Protein AF-A0A9P6TSZ2-F1 (afdb_monomer_lite)

InterPro domains:
  IPR003741 LUD domain [PF02589] (4-76)

Organism: NCBI:txid41804

Secondary structure (DSSP, 8-state):
--IIIII-S-EEEEEEGGG--SSHHHHHHHIIIIIHHHHHHHHHHHH--S-----------S--TT-TTSEEEEEESS----

Radius of gyration: 14.9 Å; chains: 1; bounding box: 31×28×42 Å

pLDDT: mean 93.78, std 6.19, range [58.09, 98.5]

Foldseek 3Di:
DDCVVPDPQAAEAEAEPVQDDDDPVVNVVCCVVPVQVQQQVVCCVPPVDNGDDDDDDDDDPDADPVRRRRYHYDYDPDDDDD

Structure (mmCIF, N/CA/C/O backbone):
data_AF-A0A9P6TSZ2-F1
#
_entry.id   AF-A0A9P6TSZ2-F1
#
loop_
_atom_site.group_PDB
_atom_site.id
_atom_site.type_symbol
_atom_site.label_atom_id
_atom_site.label_alt_id
_atom_site.label_comp_id
_atom_site.label_asym_id
_atom_site.label_entity_id
_atom_site.label_seq_id
_atom_site.pdbx_PDB_ins_code
_atom_site.Cartn_x
_atom_site.Cartn_y
_atom_site.Cartn_z
_atom_site.occupancy
_atom_site.B_iso_or_equiv
_atom_site.auth_seq_id
_atom_site.auth_comp_id
_atom_site.auth_asym_id
_atom_site.auth_atom_id
_atom_site.pdbx_PDB_model_num
ATOM 1 N N . VAL A 1 1 ? -8.719 12.058 -2.962 1.00 58.09 1 VAL A N 1
ATOM 2 C CA . VAL A 1 1 ? -8.334 11.838 -1.548 1.00 58.09 1 VAL A CA 1
ATOM 3 C C . VAL A 1 1 ? -9.419 12.440 -0.677 1.00 58.09 1 VAL A C 1
ATOM 5 O O . VAL A 1 1 ? -9.700 13.619 -0.824 1.00 58.09 1 VAL A O 1
ATOM 8 N N . GLY A 1 2 ? -10.133 11.624 0.095 1.00 73.31 2 GLY A N 1
ATOM 9 C CA . GLY A 1 2 ? -11.245 12.094 0.930 1.00 73.31 2 GLY A CA 1
ATOM 10 C C . GLY A 1 2 ? -12.304 11.026 1.184 1.00 73.31 2 GLY A C 1
ATOM 11 O O . GLY A 1 2 ? -12.788 10.920 2.301 1.00 73.31 2 GLY A O 1
ATOM 12 N N . GLY A 1 3 ? -12.617 10.188 0.187 1.00 84.62 3 GLY A N 1
ATOM 13 C CA . GLY A 1 3 ? -13.605 9.111 0.326 1.00 84.62 3 GLY A CA 1
ATOM 14 C C . GLY A 1 3 ? -13.223 8.088 1.399 1.00 84.62 3 GLY A C 1
ATOM 15 O O . GLY A 1 3 ? -13.986 7.878 2.340 1.00 84.62 3 GLY A O 1
ATOM 16 N N . VAL A 1 4 ? -12.020 7.513 1.299 1.00 86.50 4 VAL A N 1
ATOM 17 C CA . VAL A 1 4 ? -11.487 6.569 2.297 1.00 86.50 4 VAL A CA 1
ATOM 18 C C . VAL A 1 4 ? -11.223 7.294 3.620 1.00 86.50 4 VAL A C 1
ATOM 20 O O . VAL A 1 4 ? -11.804 6.905 4.633 1.00 86.50 4 VAL A O 1
ATOM 23 N N . ALA A 1 5 ? -10.500 8.416 3.584 1.00 83.06 5 ALA A N 1
ATOM 24 C CA . ALA A 1 5 ? -10.076 9.146 4.780 1.00 83.06 5 ALA A CA 1
ATOM 25 C C . ALA A 1 5 ? -11.227 9.593 5.693 1.00 83.06 5 ALA A C 1
ATOM 27 O O . ALA A 1 5 ? -11.112 9.492 6.912 1.00 83.06 5 ALA A O 1
ATOM 28 N N . PHE A 1 6 ? -12.342 10.078 5.131 1.00 82.38 6 PHE A N 1
ATOM 29 C CA . PHE A 1 6 ? -13.432 10.620 5.954 1.00 82.38 6 PHE A CA 1
ATOM 30 C C . PHE A 1 6 ? -14.822 10.607 5.299 1.00 82.38 6 PHE A C 1
ATOM 32 O O . PHE A 1 6 ? -15.807 10.245 5.935 1.00 82.38 6 PHE A O 1
ATOM 39 N N . GLY A 1 7 ? -14.924 10.978 4.024 1.00 86.88 7 GLY A N 1
ATOM 40 C CA . GLY A 1 7 ? -16.188 11.367 3.393 1.00 86.88 7 GLY A CA 1
ATOM 41 C C . GLY A 1 7 ? -17.192 10.237 3.157 1.00 86.88 7 GLY A C 1
ATOM 42 O O . GLY A 1 7 ? -18.395 10.475 3.213 1.00 86.88 7 GLY A O 1
ATOM 43 N N . ALA A 1 8 ? -16.747 9.005 2.897 1.00 91.62 8 ALA A N 1
ATOM 44 C CA . ALA A 1 8 ? -17.681 7.902 2.656 1.00 91.62 8 ALA A CA 1
ATOM 45 C C . ALA A 1 8 ? -18.342 7.434 3.962 1.00 91.62 8 ALA A C 1
ATOM 47 O O . ALA A 1 8 ? -17.659 7.266 4.965 1.00 91.62 8 ALA A O 1
ATOM 48 N N . LYS A 1 9 ? -19.649 7.151 3.967 1.00 92.00 9 LYS A N 1
ATOM 49 C CA . LYS A 1 9 ? -20.319 6.568 5.148 1.00 92.00 9 LYS A CA 1
ATOM 50 C C . LYS A 1 9 ? -19.869 5.127 5.425 1.00 92.00 9 LYS A C 1
ATOM 52 O O . LYS A 1 9 ? -19.773 4.735 6.581 1.00 92.00 9 LYS A O 1
ATOM 57 N N . ASN A 1 10 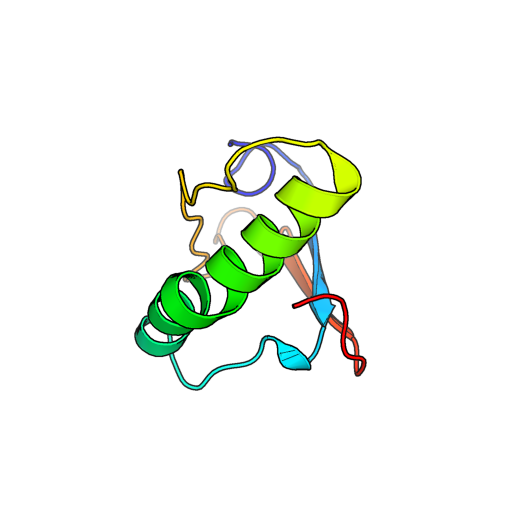? -19.596 4.369 4.364 1.00 93.00 10 ASN A N 1
ATOM 58 C CA . ASN A 1 10 ? -19.121 2.989 4.411 1.00 93.00 10 ASN A CA 1
ATOM 59 C C . ASN A 1 10 ? -17.923 2.848 3.468 1.00 93.00 10 ASN A C 1
ATOM 61 O O . ASN A 1 10 ? -17.967 3.355 2.346 1.00 93.00 10 ASN A O 1
ATOM 65 N N . VAL A 1 11 ? -16.882 2.147 3.907 1.00 93.69 11 VAL A N 1
ATOM 66 C CA . VAL A 1 11 ? -15.684 1.837 3.122 1.00 93.69 11 VAL A CA 1
ATOM 67 C C . VAL A 1 11 ? -15.439 0.336 3.207 1.00 93.69 11 VAL A C 1
ATOM 69 O O . VAL A 1 11 ? -15.314 -0.215 4.300 1.00 93.69 11 VAL A O 1
ATOM 72 N N . ILE A 1 12 ? -15.354 -0.319 2.052 1.00 94.25 12 ILE A N 1
ATOM 73 C CA . ILE A 1 12 ? -14.948 -1.721 1.944 1.00 94.25 12 ILE A CA 1
ATOM 74 C C . ILE A 1 12 ? -13.667 -1.749 1.120 1.00 94.25 12 ILE A C 1
ATOM 76 O O . ILE A 1 12 ? -13.661 -1.309 -0.029 1.00 94.25 12 ILE A O 1
ATOM 80 N N . VAL A 1 13 ? -12.588 -2.246 1.714 1.00 93.12 13 VAL A N 1
ATOM 81 C CA . VAL A 1 13 ? -11.296 -2.417 1.050 1.00 93.12 13 VAL A CA 1
ATOM 82 C C . VAL A 1 13 ? -11.105 -3.902 0.773 1.00 93.12 13 VAL A C 1
ATOM 84 O O . VAL A 1 13 ? -10.986 -4.699 1.702 1.00 93.12 13 VAL A O 1
ATOM 87 N N . LEU A 1 14 ? -11.091 -4.278 -0.505 1.00 95.75 14 LEU A N 1
ATOM 88 C CA . LEU A 1 14 ? -10.769 -5.635 -0.942 1.00 95.75 14 LEU A CA 1
ATOM 89 C C . LEU A 1 14 ? -9.267 -5.720 -1.215 1.00 95.75 14 LEU A C 1
ATOM 91 O O . LEU A 1 14 ? -8.741 -4.944 -2.014 1.00 95.75 14 LEU A O 1
ATOM 95 N N . VAL A 1 15 ? -8.575 -6.645 -0.555 1.00 96.00 15 VAL A N 1
ATOM 96 C CA . VAL A 1 15 ? -7.114 -6.765 -0.640 1.00 96.00 15 VAL A CA 1
ATOM 97 C C . VAL A 1 15 ? -6.729 -8.224 -0.850 1.00 96.00 15 VAL A C 1
ATOM 99 O O . VAL A 1 15 ? -7.159 -9.095 -0.100 1.00 96.00 15 VAL A O 1
ATOM 102 N N . GLY A 1 16 ? -5.903 -8.502 -1.861 1.00 97.75 16 GLY A N 1
ATOM 103 C CA . GLY A 1 16 ? -5.326 -9.833 -2.060 1.00 97.75 16 GLY A CA 1
ATOM 104 C C . GLY A 1 16 ? -4.315 -10.178 -0.966 1.00 97.75 16 GLY A C 1
ATOM 105 O O . GLY A 1 16 ? -3.525 -9.329 -0.546 1.00 97.75 16 GLY A O 1
ATOM 106 N N . SER A 1 17 ? -4.293 -11.432 -0.518 1.00 96.88 17 SER A N 1
ATOM 107 C CA . SER A 1 17 ? -3.392 -11.893 0.546 1.00 96.88 17 SER A CA 1
ATOM 108 C C . SER A 1 17 ? -1.908 -11.768 0.180 1.00 96.88 17 SER A C 1
ATOM 110 O O . SER A 1 17 ? -1.062 -11.741 1.067 1.00 96.88 17 SER A O 1
ATOM 112 N N . ASN A 1 18 ? -1.581 -11.622 -1.110 1.00 96.19 18 ASN A N 1
ATOM 113 C CA . ASN A 1 18 ? -0.228 -11.352 -1.614 1.00 96.19 18 ASN A CA 1
ATOM 114 C C . ASN A 1 18 ? 0.330 -9.956 -1.254 1.00 96.19 18 ASN A C 1
ATOM 116 O O . ASN A 1 18 ? 1.468 -9.638 -1.610 1.00 96.19 18 ASN A O 1
ATOM 120 N N . LYS A 1 19 ? -0.470 -9.108 -0.596 1.00 96.62 19 LYS A N 1
ATOM 121 C CA . LYS A 1 19 ? -0.089 -7.756 -0.154 1.00 96.62 19 LYS A CA 1
ATOM 122 C C . LYS A 1 19 ? 0.237 -7.663 1.340 1.00 96.62 19 LYS A C 1
ATOM 124 O O . LYS A 1 19 ? 0.595 -6.585 1.802 1.00 96.62 19 LYS A O 1
ATOM 129 N N . ILE A 1 20 ? 0.105 -8.758 2.091 1.00 96.56 20 ILE A N 1
ATOM 130 C CA . ILE A 1 20 ? 0.461 -8.791 3.514 1.00 96.56 20 ILE A CA 1
ATOM 131 C C . ILE A 1 20 ? 1.987 -8.774 3.635 1.00 96.56 20 ILE A C 1
ATOM 133 O O . ILE A 1 20 ? 2.674 -9.584 3.019 1.00 96.56 20 ILE A O 1
ATOM 137 N N . VAL A 1 21 ? 2.490 -7.850 4.444 1.00 97.81 21 VAL A N 1
ATOM 138 C CA . VAL A 1 21 ? 3.907 -7.683 4.786 1.00 97.81 21 VAL A CA 1
ATOM 139 C C . VAL A 1 21 ? 4.047 -7.621 6.304 1.00 97.81 21 VAL A C 1
ATOM 141 O O . VAL A 1 21 ? 3.044 -7.530 7.018 1.00 97.81 21 VAL A O 1
ATOM 144 N N . LYS A 1 22 ? 5.276 -7.691 6.805 1.00 98.00 22 LYS A N 1
ATOM 145 C CA . LYS A 1 22 ? 5.572 -7.737 8.236 1.00 98.00 22 LYS A CA 1
ATOM 146 C C . LYS A 1 22 ? 5.149 -6.462 8.965 1.00 98.00 22 LYS A C 1
ATOM 148 O O . LYS A 1 22 ? 4.607 -6.552 10.064 1.00 98.00 22 LYS A O 1
ATOM 153 N N . ASP A 1 23 ? 5.426 -5.297 8.384 1.00 97.75 23 ASP A N 1
ATOM 154 C CA . ASP A 1 23 ? 5.241 -3.998 9.032 1.00 97.75 23 ASP A CA 1
ATOM 155 C C . ASP A 1 23 ? 5.068 -2.841 8.023 1.00 97.75 23 ASP A C 1
ATOM 157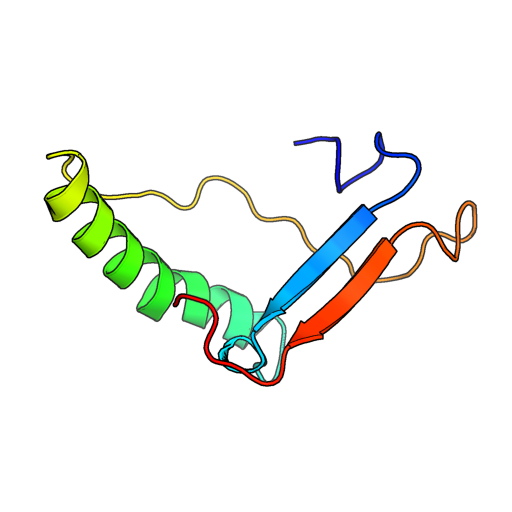 O O . ASP A 1 23 ? 5.086 -3.024 6.804 1.00 97.75 23 ASP A O 1
ATOM 161 N N . GLU A 1 24 ? 4.824 -1.637 8.551 1.00 97.06 24 GLU A N 1
ATOM 162 C CA . GLU A 1 24 ? 4.589 -0.416 7.765 1.00 97.06 24 GLU A CA 1
ATOM 163 C C . GLU A 1 24 ? 5.824 -0.023 6.928 1.00 97.06 24 GLU A C 1
ATOM 165 O O . GLU A 1 24 ? 5.675 0.427 5.792 1.00 97.06 24 GLU A O 1
ATOM 170 N N . GLU A 1 25 ? 7.040 -0.248 7.436 1.00 98.12 25 GLU A N 1
ATOM 171 C CA . GLU A 1 25 ? 8.281 0.026 6.699 1.00 98.12 25 GLU A CA 1
ATOM 172 C C . GLU A 1 25 ? 8.408 -0.892 5.478 1.00 98.12 25 GLU A C 1
ATOM 174 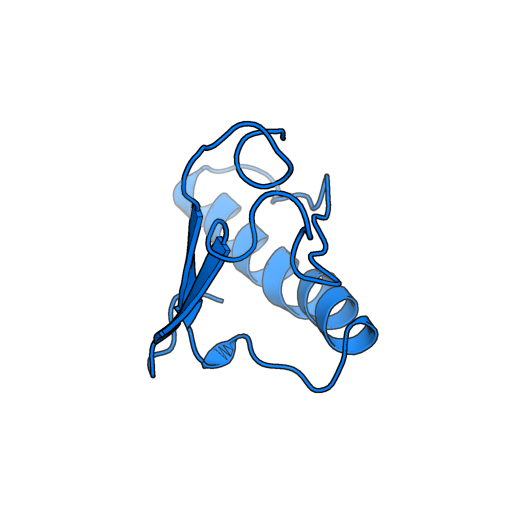O O . GLU A 1 25 ?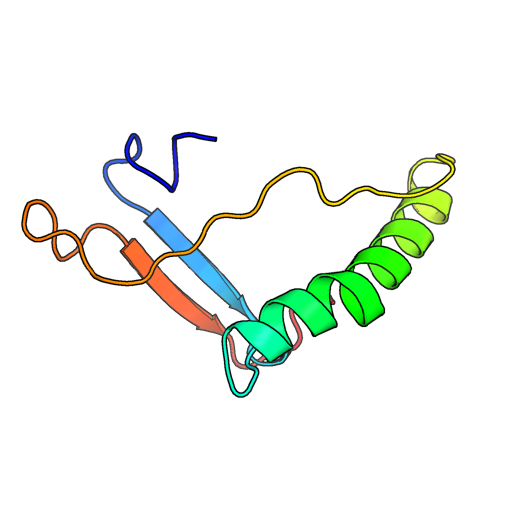 8.641 -0.417 4.360 1.00 98.12 25 GLU A O 1
ATOM 179 N N . GLU A 1 26 ? 8.172 -2.195 5.655 1.00 98.50 26 GLU A N 1
ATOM 180 C CA . GLU A 1 26 ? 8.159 -3.148 4.546 1.00 98.50 26 GLU A CA 1
ATOM 181 C C . GLU A 1 26 ? 7.055 -2.818 3.526 1.00 98.50 26 GLU A C 1
ATOM 183 O O . GLU A 1 26 ? 7.262 -2.990 2.323 1.00 98.50 26 GLU A O 1
ATOM 188 N N . ALA A 1 27 ? 5.915 -2.266 3.960 1.00 97.56 27 ALA A N 1
ATOM 189 C CA . ALA A 1 27 ? 4.842 -1.842 3.057 1.00 97.56 27 ALA A CA 1
ATOM 190 C C . ALA A 1 27 ? 5.275 -0.690 2.135 1.00 97.56 27 ALA A C 1
ATOM 192 O O . ALA A 1 27 ? 5.037 -0.737 0.920 1.00 97.56 27 ALA A O 1
ATOM 193 N N . PHE A 1 28 ? 5.946 0.328 2.681 1.00 98.00 28 PHE A N 1
ATOM 194 C CA . PHE A 1 28 ? 6.494 1.425 1.880 1.00 98.00 28 PHE A CA 1
ATOM 195 C C . PHE A 1 28 ? 7.612 0.939 0.960 1.00 98.00 28 PHE A C 1
ATOM 197 O O . PHE A 1 28 ? 7.598 1.244 -0.236 1.00 98.00 28 PHE A O 1
ATOM 204 N N . LYS A 1 29 ? 8.530 0.115 1.477 1.00 98.31 29 LYS A N 1
ATOM 205 C CA . LYS A 1 29 ? 9.608 -0.476 0.679 1.00 98.31 29 LYS A CA 1
ATOM 206 C C . LYS A 1 29 ? 9.054 -1.273 -0.501 1.00 98.31 29 LYS A C 1
ATOM 208 O O . LYS A 1 29 ? 9.425 -1.014 -1.642 1.00 98.31 29 LYS A O 1
ATOM 213 N N . ARG A 1 30 ? 8.093 -2.168 -0.258 1.00 97.94 30 ARG A N 1
ATOM 214 C CA . ARG A 1 30 ? 7.402 -2.942 -1.300 1.00 97.94 30 ARG A CA 1
ATOM 215 C C . ARG A 1 30 ? 6.706 -2.039 -2.321 1.00 97.94 30 ARG A C 1
ATOM 217 O O . ARG A 1 30 ? 6.709 -2.352 -3.510 1.00 97.94 30 ARG A O 1
ATOM 224 N N . SER A 1 31 ? 6.116 -0.925 -1.886 1.00 97.69 31 SER A N 1
ATOM 225 C CA . SER A 1 31 ? 5.465 0.026 -2.796 1.00 97.69 31 SER A CA 1
ATOM 226 C C . SER A 1 31 ? 6.461 0.616 -3.801 1.00 97.69 31 SER A C 1
ATOM 228 O O . SER A 1 31 ? 6.182 0.653 -4.999 1.00 97.69 31 SER A O 1
ATOM 230 N N . HIS A 1 32 ? 7.648 1.006 -3.337 1.00 98.00 32 HIS A N 1
ATOM 231 C CA . HIS A 1 32 ? 8.689 1.585 -4.187 1.00 98.00 32 HIS A CA 1
ATOM 232 C C . HIS A 1 32 ? 9.469 0.549 -5.004 1.00 98.00 32 HIS A C 1
ATOM 234 O O . HIS A 1 32 ? 9.728 0.782 -6.181 1.00 98.00 32 HIS A O 1
ATOM 240 N N . GLU A 1 33 ? 9.849 -0.577 -4.402 1.00 98.31 33 GLU A N 1
ATOM 241 C CA . GLU A 1 33 ? 10.768 -1.546 -5.014 1.00 98.31 33 GLU A CA 1
ATOM 242 C C . GLU A 1 33 ? 10.060 -2.627 -5.840 1.00 98.31 33 GLU A C 1
ATOM 244 O O . GLU A 1 33 ? 10.677 -3.215 -6.724 1.00 98.31 33 GLU A O 1
ATOM 249 N N . PHE A 1 34 ? 8.77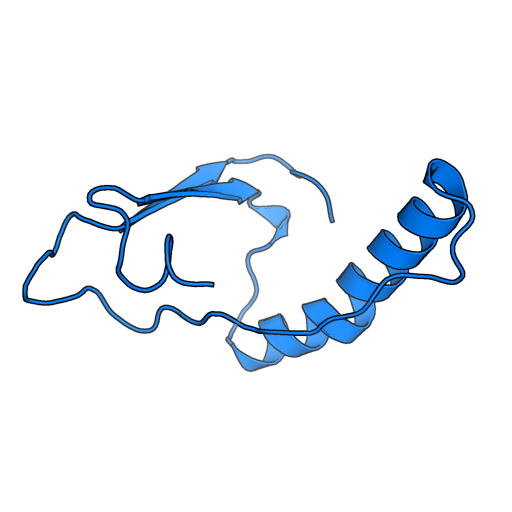1 -2.884 -5.590 1.00 97.75 34 PHE A N 1
ATOM 250 C CA . PHE A 1 34 ? 8.011 -3.926 -6.290 1.00 97.75 34 PHE A CA 1
ATOM 251 C C . PHE A 1 34 ? 6.803 -3.373 -7.053 1.00 97.75 34 PHE A C 1
ATOM 253 O O . PHE A 1 34 ? 6.697 -3.567 -8.264 1.00 97.75 34 PHE A O 1
ATOM 260 N N . VAL A 1 35 ? 5.907 -2.646 -6.375 1.00 97.44 35 VAL A N 1
ATOM 261 C CA . VAL A 1 35 ? 4.638 -2.182 -6.972 1.00 97.44 35 VAL A CA 1
ATOM 262 C C . VAL A 1 35 ? 4.875 -1.149 -8.064 1.00 97.44 35 VAL A C 1
ATOM 264 O O . VAL A 1 35 ? 4.372 -1.312 -9.171 1.00 97.44 35 VAL A O 1
ATOM 267 N N . LEU A 1 36 ? 5.635 -0.091 -7.776 1.00 98.00 36 LEU A N 1
ATOM 268 C CA . LEU A 1 36 ? 5.853 0.997 -8.726 1.00 98.00 36 LEU A CA 1
ATOM 269 C C . LEU A 1 36 ? 6.547 0.527 -10.022 1.00 98.00 36 LEU A C 1
ATOM 271 O O . LEU A 1 36 ? 6.088 0.929 -11.094 1.00 98.00 36 LEU A O 1
ATOM 275 N N . PRO A 1 37 ? 7.585 -0.333 -9.990 1.00 98.19 37 PRO A N 1
ATOM 276 C CA . PRO A 1 37 ? 8.157 -0.905 -11.207 1.00 98.19 37 PRO A CA 1
ATOM 277 C C . PRO A 1 37 ? 7.166 -1.764 -11.999 1.00 98.19 37 PRO A C 1
ATOM 279 O O . PRO A 1 37 ? 7.076 -1.599 -13.218 1.00 98.19 37 PRO A O 1
ATOM 282 N N . ALA A 1 38 ? 6.402 -2.635 -11.325 1.00 97.69 38 ALA A N 1
ATOM 283 C CA . ALA A 1 38 ? 5.406 -3.496 -11.965 1.00 97.69 38 ALA A CA 1
ATOM 284 C C . ALA A 1 38 ? 4.294 -2.672 -12.634 1.00 97.69 38 ALA A C 1
ATOM 286 O O . ALA A 1 38 ? 3.973 -2.879 -13.804 1.00 97.69 38 ALA A O 1
ATOM 287 N N . GLU A 1 39 ? 3.770 -1.675 -11.925 1.00 97.75 39 GLU A N 1
ATOM 288 C CA . GLU A 1 39 ? 2.747 -0.771 -12.441 1.00 97.75 39 GLU A CA 1
ATOM 289 C C . GLU A 1 39 ? 3.290 0.130 -13.556 1.00 97.75 39 GLU A C 1
ATOM 291 O O . GLU A 1 39 ? 2.590 0.394 -14.526 1.00 97.75 39 GLU A O 1
ATOM 296 N N . SER A 1 40 ? 4.552 0.562 -13.480 1.00 98.38 40 SER A N 1
ATOM 297 C CA . SER A 1 40 ? 5.175 1.333 -14.563 1.00 98.38 40 SER A CA 1
ATOM 298 C C . SER A 1 40 ? 5.382 0.499 -15.827 1.00 98.38 40 SER A C 1
ATOM 300 O O . SER A 1 40 ? 5.293 1.043 -16.924 1.00 98.38 40 SER A O 1
ATOM 302 N N . ALA A 1 41 ? 5.669 -0.801 -15.693 1.00 98.19 41 ALA A N 1
ATOM 303 C CA . ALA A 1 41 ? 5.726 -1.717 -16.831 1.00 98.19 41 ALA A CA 1
ATOM 304 C C . ALA A 1 41 ? 4.349 -1.856 -17.481 1.00 98.19 41 ALA A C 1
ATOM 306 O O . ALA A 1 41 ? 4.216 -1.569 -18.667 1.00 98.19 41 ALA A O 1
ATOM 307 N N . ARG A 1 42 ? 3.315 -2.141 -16.682 1.00 97.88 42 ARG A N 1
ATOM 308 C CA . ARG A 1 42 ? 1.933 -2.193 -17.168 1.00 97.88 42 ARG A CA 1
ATOM 309 C C . ARG A 1 42 ? 1.499 -0.878 -17.824 1.00 97.88 42 ARG A C 1
ATOM 311 O O . ARG A 1 42 ? 0.890 -0.898 -18.882 1.00 97.88 42 ARG A O 1
ATOM 318 N N . ALA A 1 43 ? 1.829 0.272 -17.233 1.00 98.12 43 ALA A N 1
ATOM 319 C CA . ALA A 1 43 ? 1.444 1.575 -17.770 1.00 98.12 43 ALA A CA 1
ATOM 320 C C . ALA A 1 43 ? 2.120 1.901 -19.112 1.00 98.12 43 ALA A C 1
ATOM 322 O O . ALA A 1 43 ? 1.500 2.535 -19.968 1.00 98.12 43 ALA A O 1
ATOM 323 N N . ARG A 1 44 ? 3.367 1.455 -19.318 1.00 98.19 44 ARG A N 1
ATOM 324 C CA . ARG A 1 44 ? 4.028 1.536 -20.629 1.00 98.19 44 ARG A CA 1
ATOM 325 C C . ARG A 1 44 ? 3.295 0.696 -21.668 1.00 98.19 44 ARG A C 1
ATOM 327 O O . ARG A 1 44 ? 3.042 1.202 -22.757 1.00 98.19 44 ARG A O 1
ATOM 334 N N . ASP A 1 45 ? 2.931 -0.531 -21.313 1.00 98.12 45 ASP A N 1
ATOM 335 C CA . ASP A 1 45 ? 2.297 -1.476 -22.234 1.00 98.12 45 ASP A CA 1
ATOM 3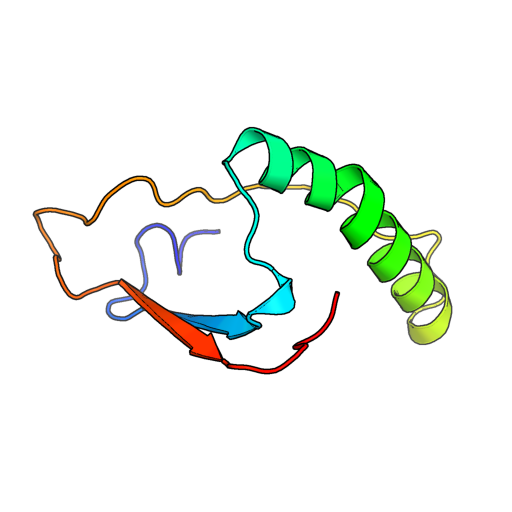36 C C . ASP A 1 45 ? 0.855 -1.064 -22.584 1.00 98.12 45 ASP A C 1
ATOM 338 O O . ASP A 1 45 ? 0.483 -1.049 -23.756 1.00 98.12 45 ASP A O 1
ATOM 342 N N . ASP A 1 46 ? 0.061 -0.661 -21.587 1.00 98.06 46 ASP A N 1
ATOM 343 C CA . ASP A 1 46 ? -1.365 -0.349 -21.755 1.00 98.06 46 ASP A CA 1
ATOM 344 C C . ASP A 1 46 ? -1.619 1.084 -22.250 1.00 98.06 46 ASP A C 1
ATOM 346 O O . ASP A 1 46 ? -2.617 1.339 -22.930 1.00 98.06 46 ASP A O 1
ATOM 350 N N . TYR A 1 47 ? -0.756 2.042 -21.883 1.00 97.19 47 TYR A N 1
ATOM 351 C CA . TYR A 1 47 ? -1.004 3.473 -22.117 1.00 97.19 47 TYR A CA 1
ATOM 352 C C . TYR A 1 47 ? 0.115 4.201 -22.872 1.00 97.19 47 TYR A C 1
ATOM 354 O O . TYR A 1 47 ? -0.059 5.374 -23.204 1.00 97.19 47 TYR A O 1
ATOM 362 N N . GLY A 1 48 ? 1.266 3.570 -23.132 1.00 97.94 48 GLY A N 1
ATOM 363 C CA . GLY A 1 48 ? 2.386 4.205 -23.839 1.00 97.94 48 GLY A CA 1
ATOM 364 C C . GLY A 1 48 ? 3.038 5.375 -23.088 1.00 97.94 48 GLY A C 1
ATOM 365 O O . GLY A 1 48 ? 3.719 6.197 -23.700 1.00 97.94 48 GLY A O 1
ATOM 366 N N . VAL A 1 49 ? 2.826 5.486 -21.772 1.00 98.12 49 VAL A N 1
ATOM 367 C CA . VAL A 1 49 ? 3.424 6.537 -20.929 1.00 98.12 49 VAL A CA 1
ATOM 368 C C . VAL A 1 49 ? 4.761 6.072 -20.341 1.00 98.12 49 VAL A C 1
ATOM 370 O O . VAL A 1 49 ? 4.941 4.873 -20.161 1.00 98.12 49 VAL A O 1
ATOM 373 N N . PRO A 1 50 ? 5.702 6.969 -19.977 1.00 96.69 50 PRO A N 1
ATOM 374 C CA . PRO A 1 50 ? 7.025 6.562 -19.476 1.00 96.69 50 PRO A CA 1
ATOM 375 C C . PRO A 1 50 ? 6.992 5.637 -18.242 1.00 96.69 50 PRO A C 1
ATOM 377 O O . PRO A 1 50 ? 7.860 4.775 -18.066 1.00 96.69 50 PRO A O 1
ATOM 380 N N . GLY A 1 51 ? 5.979 5.799 -17.392 1.00 96.94 51 GLY A N 1
ATOM 381 C CA . GLY A 1 51 ? 5.750 4.982 -16.209 1.00 96.94 51 GLY A CA 1
ATOM 382 C C . GLY A 1 51 ? 4.724 5.619 -15.279 1.00 96.94 51 GLY A C 1
ATOM 383 O O . GLY A 1 51 ? 4.087 6.616 -15.625 1.00 96.94 51 GLY A O 1
ATOM 384 N N . SER A 1 52 ? 4.602 5.042 -14.089 1.00 97.44 52 SER A N 1
ATOM 385 C CA . SER A 1 52 ? 3.692 5.510 -13.046 1.00 97.44 52 SER A CA 1
ATOM 386 C C . SER A 1 52 ? 4.442 6.282 -11.961 1.00 97.44 52 SER A C 1
ATOM 388 O O . SER A 1 52 ? 5.671 6.362 -11.964 1.00 97.44 52 SER A O 1
ATOM 390 N N . ALA A 1 53 ? 3.700 6.873 -11.025 1.00 96.75 53 ALA A N 1
ATOM 391 C CA . ALA A 1 53 ? 4.260 7.601 -9.892 1.00 96.75 53 ALA A CA 1
ATOM 392 C C . ALA A 1 53 ? 3.461 7.326 -8.614 1.00 96.75 53 ALA A C 1
ATOM 394 O O . ALA A 1 53 ? 2.236 7.205 -8.645 1.00 96.75 53 ALA A O 1
ATOM 395 N N . LEU A 1 54 ? 4.159 7.279 -7.479 1.00 95.69 54 LEU A N 1
ATOM 396 C CA . LEU A 1 54 ? 3.543 7.261 -6.154 1.00 95.69 54 LEU A CA 1
ATOM 397 C C . LEU A 1 54 ? 3.421 8.703 -5.659 1.00 95.69 54 LEU A C 1
ATOM 399 O O . LEU A 1 54 ? 4.421 9.329 -5.324 1.00 95.69 54 LEU A O 1
ATOM 403 N N . LEU A 1 55 ? 2.198 9.239 -5.659 1.00 94.62 55 LEU A N 1
ATOM 404 C CA . LEU A 1 55 ? 1.946 10.644 -5.309 1.00 94.62 55 LEU A CA 1
ATOM 405 C C . LEU A 1 55 ? 1.478 10.836 -3.867 1.00 94.62 55 LEU A C 1
ATOM 407 O O . LEU A 1 55 ? 1.769 11.861 -3.264 1.00 94.62 55 LEU A O 1
ATOM 411 N N . ASN A 1 56 ? 0.722 9.881 -3.327 1.00 91.50 56 ASN A N 1
ATOM 412 C CA . ASN A 1 56 ? 0.135 9.976 -1.996 1.00 91.50 56 ASN A CA 1
ATOM 413 C C . ASN A 1 56 ? 0.086 8.599 -1.342 1.00 91.50 56 ASN A C 1
ATOM 415 O O . ASN A 1 56 ? -0.124 7.594 -2.022 1.00 91.50 56 ASN A O 1
ATOM 419 N N . TYR A 1 57 ? 0.180 8.593 -0.016 1.00 91.94 57 TYR A N 1
ATOM 420 C CA . TYR A 1 57 ? -0.116 7.438 0.817 1.00 91.94 57 TYR A CA 1
ATOM 421 C C . TYR A 1 57 ? -1.291 7.744 1.735 1.00 91.94 57 TYR A C 1
ATOM 423 O O . TYR A 1 57 ? -1.460 8.872 2.199 1.00 91.94 57 TYR A O 1
ATOM 431 N N . GLU A 1 58 ? -2.082 6.718 2.019 1.00 90.12 58 GLU A N 1
ATOM 432 C CA . GLU A 1 58 ? -3.137 6.767 3.019 1.00 90.12 58 GLU A CA 1
ATOM 433 C C . GLU A 1 58 ? -2.933 5.604 3.988 1.00 90.12 58 GLU A C 1
ATOM 435 O O . GLU A 1 58 ? -2.874 4.448 3.574 1.00 90.12 58 GLU A O 1
ATOM 440 N N . VAL A 1 59 ? -2.780 5.924 5.275 1.00 92.06 59 VAL A N 1
ATOM 441 C CA . VAL A 1 59 ? -2.454 4.948 6.320 1.00 92.06 59 VAL A CA 1
ATOM 442 C C . VAL A 1 59 ? -3.550 4.953 7.374 1.00 92.06 59 VAL A C 1
ATOM 444 O O . VAL A 1 59 ? -3.800 5.965 8.029 1.00 92.06 59 VAL A O 1
ATOM 447 N N . ILE A 1 60 ? -4.186 3.800 7.563 1.00 88.81 60 ILE A N 1
ATOM 448 C CA . ILE A 1 60 ? -5.207 3.590 8.591 1.00 88.81 60 ILE A CA 1
ATOM 449 C C . ILE A 1 60 ? -4.527 2.928 9.788 1.00 88.81 60 ILE A C 1
ATOM 451 O O . ILE A 1 60 ? -4.231 1.738 9.750 1.00 88.81 60 ILE A O 1
ATOM 455 N N . LYS A 1 61 ? -4.268 3.698 10.851 1.00 88.62 61 LYS A N 1
ATOM 456 C CA . LYS A 1 61 ? -3.603 3.181 12.064 1.00 88.62 61 LYS A CA 1
ATOM 457 C C . LYS A 1 61 ? -4.574 2.641 13.113 1.00 88.62 61 LYS A C 1
ATOM 459 O O . LYS A 1 61 ? -4.200 1.792 13.913 1.00 88.62 61 LYS A O 1
ATOM 464 N N . ALA A 1 62 ? -5.805 3.147 13.133 1.00 86.56 62 ALA A N 1
ATOM 465 C CA . ALA A 1 62 ? -6.811 2.768 14.116 1.00 86.56 62 ALA A CA 1
ATOM 466 C C . ALA A 1 62 ? -8.229 2.990 13.583 1.00 86.56 62 ALA A C 1
ATOM 468 O O . ALA A 1 62 ? -8.457 3.742 12.633 1.00 86.56 62 ALA A O 1
ATOM 469 N N . VAL A 1 63 ? -9.188 2.346 14.242 1.00 85.50 63 VAL A N 1
ATOM 470 C CA . VAL A 1 63 ? -10.616 2.558 14.015 1.00 85.50 63 VAL A CA 1
ATOM 471 C C . VAL A 1 63 ? -11.043 3.902 14.616 1.00 85.50 63 VAL A C 1
ATOM 473 O O . VAL A 1 63 ? -10.652 4.249 15.729 1.00 85.50 63 VAL A O 1
ATOM 476 N N . SER A 1 64 ? -11.869 4.658 13.888 1.00 85.25 64 SER A N 1
ATOM 477 C CA . SER A 1 64 ? -12.445 5.909 14.393 1.00 85.25 64 SER A CA 1
ATOM 478 C C . SER A 1 64 ? -13.422 5.635 15.545 1.00 85.25 64 SER A C 1
ATOM 480 O O . SER A 1 64 ? -14.350 4.842 15.360 1.00 85.25 64 SER A O 1
ATOM 482 N N . PRO A 1 65 ? -13.310 6.334 16.691 1.00 88.94 65 PRO A N 1
ATOM 483 C CA . PRO A 1 65 ? -14.244 6.165 17.805 1.00 88.94 65 PRO A CA 1
ATOM 484 C C . PRO A 1 65 ? -15.656 6.671 17.475 1.00 88.94 65 PRO A C 1
ATOM 486 O O . PRO A 1 65 ? -16.631 6.212 18.059 1.00 88.94 65 PRO A O 1
ATOM 489 N N . PHE A 1 66 ? -15.786 7.588 16.512 1.00 89.25 66 PHE A N 1
ATOM 490 C CA . PHE A 1 66 ? -17.073 8.153 16.091 1.00 89.25 66 PHE A CA 1
ATOM 491 C C . PHE A 1 66 ? -17.819 7.266 15.091 1.00 89.25 66 PHE A C 1
ATOM 493 O O . PHE A 1 66 ? -19.009 7.455 14.849 1.00 89.25 66 PHE A O 1
ATOM 500 N N . SER A 1 67 ? -17.120 6.318 14.467 1.00 90.44 67 SER A N 1
ATOM 501 C CA . SER A 1 67 ? -17.674 5.480 13.406 1.00 90.44 67 SER A CA 1
ATOM 502 C C . SER A 1 67 ? -16.949 4.127 13.355 1.00 90.44 67 SER A C 1
ATOM 504 O O . SER A 1 67 ? -16.218 3.859 12.394 1.00 90.44 67 SER A O 1
ATOM 506 N N . PRO A 1 68 ? -17.120 3.269 14.379 1.00 89.94 68 PRO A N 1
ATOM 507 C CA . PRO A 1 68 ? -16.273 2.094 14.569 1.00 89.94 68 PRO A CA 1
ATOM 508 C C . PRO A 1 68 ? -16.405 1.035 13.466 1.00 89.94 68 PRO A C 1
ATOM 510 O O . PRO A 1 68 ? -15.446 0.340 13.157 1.00 89.94 68 PRO A O 1
ATOM 513 N N . ASN A 1 69 ? -17.563 0.963 12.808 1.00 92.25 69 ASN A N 1
ATOM 514 C CA . ASN A 1 69 ? -17.848 -0.028 11.761 1.00 92.25 69 ASN A CA 1
ATOM 515 C C . ASN A 1 69 ? -17.725 0.542 10.335 1.00 92.25 69 ASN A C 1
ATOM 517 O O . ASN A 1 69 ? -18.228 -0.048 9.381 1.00 92.25 69 ASN A O 1
ATOM 521 N N . ARG A 1 70 ? -17.110 1.722 10.176 1.00 93.31 70 ARG A N 1
ATOM 522 C CA . ARG A 1 70 ? -17.068 2.445 8.894 1.00 93.31 70 ARG A CA 1
ATOM 523 C C . ARG A 1 70 ? -16.183 1.770 7.850 1.00 93.31 70 ARG A C 1
ATOM 525 O O . ARG A 1 70 ? -16.534 1.794 6.674 1.00 93.31 70 ARG A O 1
ATOM 532 N N . ILE A 1 71 ? -15.034 1.237 8.262 1.00 93.25 71 ILE A N 1
ATOM 533 C CA . ILE A 1 71 ? -14.031 0.667 7.358 1.00 93.25 71 ILE A CA 1
ATOM 534 C C . ILE A 1 71 ? -13.935 -0.832 7.613 1.00 93.25 71 ILE A C 1
ATOM 536 O O . ILE A 1 71 ? -13.624 -1.254 8.722 1.00 93.25 71 ILE A O 1
ATOM 540 N N . GLN A 1 72 ? -14.175 -1.621 6.571 1.00 93.56 72 GLN A N 1
ATOM 541 C CA . GLN A 1 72 ? -14.014 -3.070 6.580 1.00 93.56 72 GLN A CA 1
ATOM 542 C C . GLN A 1 72 ? -12.927 -3.455 5.577 1.00 93.56 72 GLN A C 1
ATOM 544 O O . GLN A 1 72 ? -12.976 -3.034 4.421 1.00 93.56 72 GLN A O 1
ATOM 549 N N . VAL A 1 73 ? -11.953 -4.253 6.013 1.00 92.94 73 VAL A N 1
ATOM 550 C CA . VAL A 1 73 ? -10.899 -4.795 5.147 1.00 92.94 73 VAL A CA 1
ATOM 551 C C . VAL A 1 73 ? -11.158 -6.282 4.955 1.00 92.94 73 VAL A C 1
ATOM 553 O O . VAL A 1 73 ? -11.189 -7.036 5.925 1.00 92.94 73 VAL A O 1
ATOM 556 N N . VAL A 1 74 ? -11.350 -6.702 3.708 1.00 96.25 74 VAL A N 1
ATOM 557 C CA . VAL A 1 74 ? -11.559 -8.105 3.344 1.00 96.25 74 VAL A CA 1
ATOM 558 C C . VAL A 1 74 ? -10.298 -8.617 2.667 1.00 96.25 74 VAL A C 1
ATOM 560 O O . VAL A 1 74 ? -9.922 -8.147 1.591 1.00 96.25 74 VAL A O 1
ATOM 563 N N . LEU A 1 75 ? -9.660 -9.597 3.303 1.00 97.19 75 LEU A N 1
ATOM 564 C CA . LEU A 1 75 ? -8.519 -10.304 2.738 1.00 97.19 75 LEU A CA 1
ATOM 565 C C . LEU A 1 75 ? -9.017 -11.446 1.855 1.00 97.19 75 LEU A C 1
ATOM 567 O O . LEU A 1 75 ? -9.619 -12.407 2.335 1.00 97.19 75 LEU A O 1
ATOM 571 N N . VAL A 1 76 ? -8.754 -11.338 0.559 1.00 98.06 76 VAL A N 1
ATOM 572 C CA . VAL A 1 76 ? -9.063 -12.370 -0.430 1.00 98.06 76 VAL A CA 1
ATOM 573 C C . VAL A 1 76 ? -7.861 -13.300 -0.534 1.00 98.06 76 VAL A C 1
ATOM 575 O O . VAL A 1 76 ? -6.737 -12.838 -0.721 1.00 98.06 76 VAL A O 1
ATOM 578 N N . LYS A 1 77 ? -8.080 -14.614 -0.420 1.00 96.69 77 LYS A N 1
ATOM 579 C CA . LYS A 1 77 ? -7.023 -15.641 -0.450 1.00 96.69 77 LYS A CA 1
ATOM 580 C C . LYS A 1 77 ? -6.527 -15.929 -1.879 1.00 96.69 77 LYS A C 1
ATOM 582 O O . LYS A 1 77 ? -6.434 -17.078 -2.297 1.00 96.69 77 LYS A O 1
ATOM 587 N N . GLU A 1 78 ? -6.242 -14.873 -2.629 1.00 96.25 78 GLU A N 1
ATOM 588 C CA . GLU A 1 78 ? -5.820 -14.891 -4.028 1.00 96.25 78 GLU A CA 1
ATOM 589 C C . GLU A 1 78 ? -4.805 -13.770 -4.285 1.00 96.25 78 GLU A C 1
ATOM 591 O O . GLU A 1 78 ? -4.741 -12.775 -3.553 1.00 96.25 78 GLU A O 1
ATOM 596 N N . ALA A 1 79 ? -4.005 -13.924 -5.341 1.00 95.25 79 ALA A N 1
ATOM 597 C CA . ALA A 1 79 ? -3.060 -12.905 -5.781 1.00 95.25 79 ALA A CA 1
ATOM 598 C C . ALA A 1 79 ? -3.771 -11.852 -6.649 1.00 95.25 79 ALA A C 1
ATOM 600 O O . ALA A 1 79 ? -3.776 -11.936 -7.876 1.00 95.25 79 ALA A O 1
ATOM 601 N N . LEU A 1 80 ? -4.395 -10.860 -6.008 1.00 95.31 80 LEU A N 1
ATOM 602 C CA . LEU A 1 80 ? -5.090 -9.776 -6.707 1.00 95.31 80 LEU A CA 1
ATOM 603 C C . LEU A 1 80 ? -4.102 -8.679 -7.100 1.00 95.31 80 LEU A C 1
ATOM 605 O O . LEU A 1 80 ? -3.776 -7.835 -6.271 1.00 95.31 80 LEU A O 1
ATOM 609 N N . GLY A 1 81 ? -3.638 -8.663 -8.349 1.00 93.00 81 GLY A N 1
ATOM 610 C CA . GLY A 1 81 ? -2.652 -7.687 -8.829 1.00 93.00 81 GLY A CA 1
ATOM 611 C C . GLY A 1 81 ? -1.279 -7.831 -8.158 1.00 93.00 81 GLY A C 1
ATOM 612 O O . GLY A 1 81 ? -1.000 -8.822 -7.482 1.00 93.00 81 GLY A O 1
ATOM 613 N N . PHE A 1 82 ? -0.428 -6.821 -8.331 1.00 91.44 82 PHE A N 1
ATOM 614 C CA . PHE A 1 82 ? 0.922 -6.732 -7.754 1.00 91.44 82 PHE A CA 1
ATOM 615 C C . PHE A 1 82 ? 0.917 -6.072 -6.376 1.00 91.44 82 PHE A C 1
ATOM 617 O O . PHE A 1 82 ? -0.047 -5.370 -6.007 1.00 91.44 82 PHE A O 1
#

Sequence (82 aa):
VGGVAFGAKNVIVLVGSNKIVKDEEEAFKRSHEFVLPAESARARDDYGVPGSALLNYEVIKAVSPFSPNRIQVVLVKEALGF